Protein AF-A0A938WHE8-F1 (afdb_monomer)

Mean predicted aligned error: 6.0 Å

Nearest PDB structures (foldseek):
  5wh1-assembly1_A  TM=4.948E-01  e=3.386E+00  Homo sapiens
  1ais-assembly1_B  TM=4.614E-01  e=3.201E+00  Pyrococcus woesei
  2x3m-assembly1_A  TM=4.627E-01  e=7.429E+00  Pyrobaculum spherical virus

pLDDT: mean 82.83, std 14.46, range [32.84, 92.44]

Radius of gyration: 11.63 Å; Cα contacts (8 Å, |Δi|>4): 86; chains: 1; bounding box: 35×22×26 Å

Sequence (71 aa):
MKQAIAQGKTLIKDGKSKADAARAIYAVLHDEDKDVIVAAFVEGATLTEKGALTYWYNCKRKMTKSPAAAE

Foldseek 3Di:
DVVLLVQLQVCVVVVHALLVSLLSSCVVCVVPDLVVSLVSSCRRSVADSVRSNVSNVVSVVVVVVDDDDDD

Solvent-accessible surface area (backbone atoms only — not comparable to full-atom values): 3853 Å² total; per-residue (Å²): 111,72,67,30,23,52,52,5,41,51,35,46,72,73,69,46,53,50,66,56,12,36,50,56,25,40,73,71,35,67,89,50,55,69,67,60,42,31,51,36,21,29,73,9,26,72,34,50,71,75,52,19,52,55,49,48,55,52,52,51,53,52,58,78,63,50,87,82,85,89,128

Structure (mmCIF, N/CA/C/O backbone):
data_AF-A0A938WHE8-F1
#
_entry.id   AF-A0A938WHE8-F1
#
loop_
_atom_site.group_PDB
_atom_site.id
_atom_site.type_symbol
_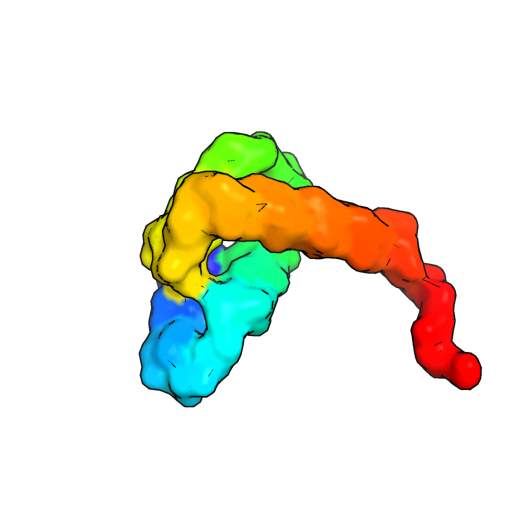atom_site.label_atom_id
_atom_site.label_alt_id
_atom_site.label_comp_id
_atom_site.label_asym_id
_atom_site.label_entity_id
_atom_site.label_seq_id
_atom_site.pdbx_PDB_ins_code
_atom_site.Cartn_x
_atom_site.Cartn_y
_atom_site.Cartn_z
_atom_site.occupancy
_atom_site.B_iso_or_equiv
_atom_site.auth_seq_id
_atom_site.auth_comp_id
_atom_site.auth_asym_id
_atom_site.auth_atom_id
_atom_site.pdbx_PDB_model_num
ATOM 1 N N . MET A 1 1 ? -4.944 -6.574 -9.943 1.00 70.19 1 MET A N 1
ATOM 2 C CA . MET A 1 1 ? -5.417 -6.091 -8.612 1.00 70.19 1 MET A CA 1
ATOM 3 C C . MET A 1 1 ? -5.385 -7.132 -7.471 1.00 70.19 1 MET A C 1
ATOM 5 O O . MET A 1 1 ? -4.638 -6.931 -6.521 1.00 70.19 1 MET A O 1
ATOM 9 N N . LYS A 1 2 ? -6.149 -8.244 -7.513 1.00 81.38 2 LYS A N 1
ATOM 10 C CA . LYS A 1 2 ? -6.328 -9.162 -6.353 1.00 81.38 2 LYS A CA 1
ATOM 11 C C . LYS A 1 2 ? -5.042 -9.824 -5.822 1.00 81.38 2 LYS A C 1
ATOM 13 O O . LYS A 1 2 ? -4.878 -9.940 -4.611 1.00 81.38 2 LYS A O 1
ATOM 18 N N . GLN A 1 3 ? -4.123 -10.227 -6.704 1.00 85.62 3 GLN A N 1
ATOM 19 C CA . GLN A 1 3 ? -2.852 -10.842 -6.290 1.00 85.62 3 GLN A CA 1
ATOM 20 C C . GLN A 1 3 ? -1.950 -9.861 -5.533 1.00 85.62 3 GLN A C 1
ATOM 22 O O . GLN A 1 3 ? -1.391 -10.221 -4.502 1.00 85.62 3 GLN A O 1
ATOM 27 N N . ALA A 1 4 ? -1.872 -8.610 -5.993 1.00 88.38 4 ALA A N 1
ATOM 28 C CA . ALA A 1 4 ? -1.085 -7.570 -5.341 1.00 88.38 4 ALA A CA 1
ATOM 29 C C . ALA A 1 4 ? -1.575 -7.314 -3.905 1.00 88.38 4 ALA A C 1
ATOM 31 O O . ALA A 1 4 ? -0.781 -7.295 -2.969 1.00 88.38 4 ALA A O 1
ATOM 32 N N . ILE A 1 5 ? -2.896 -7.213 -3.716 1.00 89.94 5 ILE A N 1
ATOM 33 C CA . ILE A 1 5 ? -3.521 -7.037 -2.397 1.00 89.94 5 ILE A CA 1
ATOM 34 C C . ILE A 1 5 ? -3.212 -8.221 -1.481 1.00 89.94 5 ILE A C 1
ATOM 36 O O . ILE A 1 5 ? -2.836 -8.018 -0.327 1.00 89.94 5 ILE A O 1
ATOM 40 N N . ALA A 1 6 ? -3.342 -9.451 -1.987 1.00 90.94 6 ALA A N 1
ATOM 41 C CA . ALA A 1 6 ? -3.023 -10.652 -1.222 1.00 90.94 6 ALA A CA 1
ATOM 42 C C . ALA A 1 6 ? -1.551 -10.663 -0.784 1.00 90.94 6 ALA A C 1
ATOM 44 O O . ALA A 1 6 ? -1.274 -10.918 0.385 1.00 90.94 6 ALA A O 1
ATOM 45 N N . GLN A 1 7 ? -0.620 -10.304 -1.675 1.00 89.00 7 GLN A N 1
ATOM 46 C CA . GLN A 1 7 ? 0.794 -10.166 -1.318 1.00 89.00 7 GLN A CA 1
ATOM 47 C C . GLN A 1 7 ? 1.013 -9.096 -0.248 1.00 89.00 7 GLN A C 1
ATOM 49 O O . G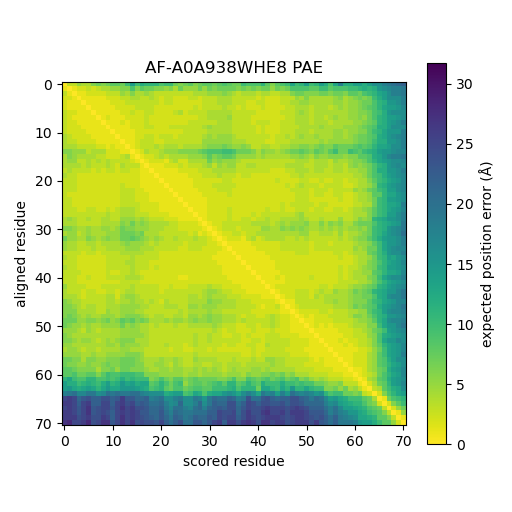LN A 1 7 ? 1.713 -9.357 0.726 1.00 89.00 7 GLN A O 1
ATOM 54 N N . GLY A 1 8 ? 0.382 -7.928 -0.384 1.00 89.69 8 GLY A N 1
ATOM 55 C CA . GLY A 1 8 ? 0.421 -6.883 0.636 1.00 89.69 8 GLY A CA 1
ATOM 56 C C . GLY A 1 8 ? -0.030 -7.394 2.003 1.00 89.69 8 GLY A C 1
ATOM 57 O O . GLY A 1 8 ? 0.712 -7.266 2.976 1.00 89.69 8 GLY A O 1
ATOM 58 N N . LYS A 1 9 ? -1.193 -8.058 2.063 1.00 90.25 9 LYS A N 1
ATOM 59 C CA . LYS A 1 9 ? -1.746 -8.614 3.309 1.00 90.25 9 LYS A CA 1
ATOM 60 C C . LYS A 1 9 ? -0.821 -9.664 3.917 1.00 90.25 9 LYS A C 1
ATOM 62 O O . LYS A 1 9 ? -0.624 -9.653 5.129 1.00 90.25 9 LYS A O 1
ATOM 67 N N . THR A 1 10 ? -0.224 -10.533 3.101 1.00 91.31 10 THR A N 1
ATOM 68 C CA . THR A 1 10 ? 0.758 -11.522 3.567 1.00 91.31 10 THR A CA 1
ATOM 69 C C . THR A 1 10 ? 1.983 -10.846 4.172 1.00 91.31 10 THR A C 1
ATOM 71 O O . THR A 1 10 ? 2.410 -11.237 5.249 1.00 91.31 10 THR A O 1
ATOM 74 N N . LEU A 1 11 ? 2.506 -9.788 3.547 1.00 89.88 11 LEU A N 1
ATOM 75 C CA . LEU A 1 11 ? 3.666 -9.060 4.071 1.00 89.88 11 LEU A CA 1
ATOM 76 C C . LEU A 1 11 ? 3.351 -8.371 5.405 1.00 89.88 11 LEU A C 1
ATOM 78 O O . LEU A 1 11 ? 4.165 -8.432 6.322 1.00 89.88 11 LEU A O 1
ATOM 82 N N . ILE A 1 12 ? 2.167 -7.765 5.539 1.00 89.06 12 ILE A N 1
ATOM 83 C CA . ILE A 1 12 ? 1.707 -7.209 6.822 1.00 89.06 12 ILE A CA 1
ATOM 84 C C . ILE A 1 12 ? 1.570 -8.317 7.874 1.00 89.06 12 ILE A C 1
ATOM 86 O O . ILE A 1 12 ? 1.975 -8.131 9.020 1.00 89.06 12 ILE A O 1
ATOM 90 N N . LYS A 1 13 ? 1.028 -9.478 7.489 1.00 89.00 13 LYS A N 1
ATOM 91 C CA . LYS A 1 13 ? 0.852 -10.635 8.376 1.00 89.00 13 LYS A CA 1
ATOM 92 C C . LYS A 1 13 ? 2.186 -11.234 8.836 1.00 89.00 13 LYS A C 1
ATOM 94 O O . LYS A 1 13 ? 2.283 -11.642 9.987 1.00 89.00 13 LYS A O 1
ATOM 99 N N . ASP A 1 14 ? 3.205 -11.214 7.981 1.00 89.06 14 ASP A N 1
ATOM 100 C CA . ASP A 1 14 ? 4.590 -11.596 8.300 1.00 89.06 14 ASP A CA 1
ATOM 101 C C . ASP A 1 14 ? 5.307 -10.577 9.209 1.00 89.06 14 ASP A C 1
ATOM 103 O O . ASP A 1 14 ? 6.478 -10.755 9.540 1.00 89.06 14 ASP A O 1
ATOM 107 N N . GLY A 1 15 ? 4.639 -9.489 9.608 1.00 88.50 15 GLY A N 1
ATOM 108 C CA . GLY A 1 15 ? 5.218 -8.450 10.460 1.00 88.50 15 GLY A CA 1
ATOM 109 C C . GLY A 1 15 ? 6.104 -7.456 9.709 1.00 88.50 15 GLY A C 1
ATOM 110 O O . GLY A 1 15 ? 6.846 -6.700 10.337 1.00 88.50 15 GLY A O 1
ATOM 111 N N . LYS A 1 16 ? 6.043 -7.421 8.371 1.00 89.25 16 LYS A N 1
ATOM 112 C CA . LYS A 1 16 ? 6.750 -6.400 7.589 1.00 89.25 16 LYS A CA 1
ATOM 113 C C . LYS A 1 16 ? 6.034 -5.057 7.649 1.00 89.25 16 LYS A C 1
ATOM 115 O O . LYS A 1 16 ? 4.854 -4.941 7.982 1.00 89.25 16 LYS A O 1
ATOM 120 N N . SER A 1 17 ? 6.769 -4.012 7.284 1.00 88.19 17 SER A N 1
ATOM 121 C CA . SER A 1 17 ? 6.258 -2.648 7.326 1.00 88.19 17 SER A CA 1
ATOM 122 C C . SER A 1 17 ? 5.204 -2.395 6.249 1.00 88.19 17 SER A C 1
ATOM 124 O O . SER A 1 17 ? 5.261 -2.934 5.142 1.00 88.19 17 SER A O 1
ATOM 126 N N . LYS A 1 18 ? 4.295 -1.451 6.525 1.00 86.12 18 LYS A N 1
ATOM 127 C CA . LYS A 1 18 ? 3.316 -0.950 5.540 1.00 86.12 18 LYS A CA 1
ATOM 128 C C . LYS A 1 18 ? 3.974 -0.454 4.250 1.00 86.12 18 LYS A C 1
ATOM 130 O O . LYS A 1 18 ? 3.415 -0.608 3.170 1.00 86.12 18 LYS A O 1
ATOM 135 N N . ALA A 1 19 ? 5.186 0.090 4.364 1.00 85.50 19 ALA A N 1
ATOM 136 C CA . ALA A 1 19 ? 6.003 0.500 3.230 1.00 85.50 19 ALA A CA 1
ATOM 137 C C . ALA A 1 19 ? 6.409 -0.674 2.324 1.00 85.50 19 ALA A C 1
ATOM 139 O O . ALA A 1 19 ? 6.384 -0.527 1.105 1.00 85.50 19 ALA A O 1
ATOM 140 N N . ASP A 1 20 ? 6.764 -1.829 2.893 1.00 88.25 20 ASP A N 1
ATOM 141 C CA . ASP A 1 20 ? 7.155 -3.014 2.121 1.00 88.25 20 ASP A CA 1
ATOM 142 C C . ASP A 1 20 ? 5.951 -3.640 1.421 1.00 88.25 20 ASP A C 1
ATOM 144 O O . ASP A 1 20 ? 6.030 -3.959 0.235 1.00 88.25 20 ASP A O 1
ATOM 148 N N . ALA A 1 21 ? 4.811 -3.724 2.115 1.00 91.00 21 ALA A N 1
ATOM 149 C CA . ALA A 1 21 ? 3.551 -4.141 1.508 1.00 91.00 21 ALA A CA 1
ATOM 150 C C . ALA A 1 21 ? 3.156 -3.219 0.340 1.00 91.00 21 ALA A C 1
ATOM 152 O O . ALA A 1 21 ? 2.839 -3.704 -0.745 1.00 91.00 21 ALA A O 1
ATOM 153 N N . ALA A 1 22 ? 3.251 -1.895 0.518 1.00 89.12 22 ALA A N 1
ATOM 154 C CA . ALA A 1 22 ? 2.971 -0.925 -0.541 1.00 89.12 22 ALA A CA 1
ATOM 155 C C . ALA A 1 22 ? 3.941 -1.053 -1.727 1.00 89.12 22 ALA A C 1
ATOM 157 O O . ALA A 1 22 ? 3.511 -1.030 -2.872 1.00 89.12 22 ALA A O 1
ATOM 158 N N . ARG A 1 23 ? 5.243 -1.252 -1.498 1.00 88.06 23 ARG A N 1
ATOM 159 C CA . ARG A 1 23 ? 6.206 -1.462 -2.596 1.00 88.06 23 ARG A CA 1
ATOM 160 C C . ARG A 1 23 ? 5.920 -2.736 -3.383 1.00 88.06 23 ARG A C 1
ATOM 162 O O . ARG A 1 23 ? 5.979 -2.703 -4.607 1.00 88.06 23 ARG A O 1
ATOM 169 N N . ALA A 1 24 ? 5.579 -3.829 -2.701 1.00 90.00 24 ALA A N 1
ATOM 170 C CA . ALA A 1 24 ? 5.227 -5.085 -3.356 1.00 90.00 24 ALA A CA 1
ATOM 171 C C . ALA A 1 24 ? 3.945 -4.953 -4.189 1.00 90.00 24 ALA A C 1
ATOM 173 O O . ALA A 1 24 ? 3.911 -5.392 -5.335 1.00 90.00 24 ALA A O 1
ATOM 174 N N . ILE A 1 25 ? 2.920 -4.285 -3.648 1.00 90.56 25 ILE A N 1
ATOM 175 C CA . ILE A 1 25 ? 1.694 -3.976 -4.394 1.00 90.56 25 ILE A CA 1
ATOM 176 C C . ILE A 1 25 ? 2.014 -3.087 -5.604 1.00 90.56 25 ILE A C 1
ATOM 178 O O . ILE A 1 25 ? 1.523 -3.353 -6.700 1.00 90.56 25 ILE A O 1
ATOM 182 N N . TYR A 1 26 ? 2.852 -2.059 -5.423 1.00 89.19 26 TYR A N 1
ATOM 183 C CA . TYR A 1 26 ? 3.238 -1.132 -6.486 1.00 89.19 26 TYR A CA 1
ATOM 184 C C . TYR A 1 26 ? 3.973 -1.848 -7.611 1.00 89.19 26 TYR A C 1
ATOM 186 O O . TYR A 1 26 ? 3.645 -1.635 -8.763 1.00 89.19 26 TYR A O 1
ATOM 194 N N . ALA A 1 27 ? 4.918 -2.735 -7.296 1.00 87.88 27 ALA A N 1
ATOM 195 C CA . ALA A 1 27 ? 5.663 -3.485 -8.305 1.00 87.88 27 ALA A CA 1
ATOM 196 C C . ALA A 1 27 ? 4.738 -4.286 -9.239 1.00 87.88 27 ALA A C 1
ATOM 198 O O . ALA A 1 27 ? 5.007 -4.379 -10.432 1.00 87.88 27 ALA A O 1
ATOM 199 N N . VAL A 1 28 ? 3.622 -4.807 -8.720 1.00 89.19 28 VAL A N 1
ATOM 200 C CA . VAL A 1 28 ? 2.641 -5.573 -9.507 1.00 89.19 28 VAL A CA 1
ATOM 201 C C . VAL A 1 28 ? 1.641 -4.673 -10.238 1.00 89.19 28 VAL A C 1
ATOM 203 O O . VAL A 1 28 ? 1.200 -5.022 -11.326 1.00 89.19 28 VAL A O 1
ATOM 206 N N . LEU A 1 29 ? 1.257 -3.537 -9.648 1.00 88.81 29 LEU A N 1
ATOM 207 C CA . LEU A 1 29 ? 0.225 -2.642 -10.189 1.00 88.81 29 LEU A CA 1
ATOM 208 C C . LEU A 1 29 ? 0.788 -1.356 -10.811 1.00 88.81 29 LEU A C 1
ATOM 210 O O . LEU A 1 29 ? 0.023 -0.440 -11.056 1.00 88.81 29 LEU A O 1
ATOM 214 N N . HIS A 1 30 ? 2.096 -1.232 -11.040 1.00 85.75 30 HIS A N 1
ATOM 215 C CA . HIS A 1 30 ? 2.697 0.025 -11.511 1.00 85.75 30 HIS A CA 1
ATOM 216 C C . HIS A 1 30 ? 2.195 0.481 -12.892 1.00 85.75 30 HIS A C 1
ATOM 218 O O . HIS A 1 30 ? 2.232 1.680 -13.160 1.00 85.75 30 HIS A O 1
ATOM 224 N N . ASP A 1 31 ? 1.724 -0.456 -13.720 1.00 86.31 31 ASP A N 1
ATOM 225 C CA . ASP A 1 31 ? 1.083 -0.218 -15.023 1.00 86.31 31 ASP A CA 1
ATOM 226 C C . ASP A 1 31 ? -0.408 0.147 -14.925 1.00 86.31 31 ASP A C 1
ATOM 228 O O . ASP A 1 31 ? -1.020 0.546 -15.911 1.00 86.31 31 ASP A O 1
ATOM 232 N N . GLU A 1 32 ? -1.013 0.006 -13.746 1.00 88.19 32 GLU A N 1
ATOM 233 C CA . GLU A 1 32 ? -2.431 0.291 -13.529 1.00 88.19 32 GLU A CA 1
ATOM 234 C C . GLU A 1 32 ? -2.663 1.763 -13.176 1.00 88.19 32 GLU A C 1
ATOM 236 O O . GLU A 1 32 ? -1.758 2.515 -12.790 1.00 88.19 32 GLU A O 1
ATOM 241 N N . ASP A 1 33 ? -3.929 2.171 -13.233 1.00 89.12 33 ASP A N 1
ATOM 242 C CA . ASP A 1 33 ? -4.332 3.505 -12.824 1.00 89.12 33 ASP A CA 1
ATOM 243 C C . ASP A 1 33 ? -3.996 3.792 -11.359 1.00 89.12 33 ASP A C 1
ATOM 245 O O . ASP A 1 33 ? -4.087 2.946 -10.461 1.00 89.12 33 ASP A O 1
ATOM 249 N N . LYS A 1 34 ? -3.679 5.062 -11.096 1.00 87.69 34 LYS A N 1
ATOM 250 C CA . LYS A 1 34 ? -3.392 5.568 -9.749 1.00 87.69 34 LYS A CA 1
ATOM 251 C C . LYS A 1 34 ? -4.456 5.135 -8.740 1.00 87.69 34 LYS A C 1
ATOM 253 O O . LYS A 1 34 ? -4.104 4.732 -7.635 1.00 87.69 34 LYS A O 1
ATOM 258 N N . ASP A 1 35 ? -5.731 5.222 -9.103 1.00 89.00 35 ASP A N 1
ATOM 259 C CA . ASP A 1 35 ? -6.828 4.935 -8.180 1.00 89.00 35 ASP A CA 1
ATOM 260 C C . ASP A 1 35 ? -6.933 3.431 -7.866 1.00 89.00 35 ASP A C 1
ATOM 262 O O . ASP A 1 35 ? -7.200 3.061 -6.722 1.00 89.00 35 ASP A O 1
ATOM 266 N N . VAL A 1 36 ? -6.580 2.559 -8.821 1.00 90.12 36 VAL A N 1
ATOM 267 C CA . VAL A 1 36 ? -6.464 1.104 -8.610 1.00 90.12 36 VAL A CA 1
ATOM 268 C C . VAL A 1 36 ? -5.323 0.789 -7.642 1.00 90.12 36 VAL A C 1
ATOM 270 O O . VAL A 1 36 ? -5.488 -0.012 -6.715 1.00 90.12 36 VAL A O 1
ATOM 273 N N . ILE A 1 37 ? -4.173 1.444 -7.809 1.00 90.25 37 ILE A N 1
ATOM 274 C CA . ILE A 1 37 ? -3.011 1.249 -6.935 1.00 90.25 37 ILE A CA 1
ATOM 275 C C . ILE A 1 37 ? -3.298 1.758 -5.516 1.00 90.25 37 ILE A C 1
ATOM 277 O O . ILE A 1 37 ? -2.973 1.089 -4.533 1.00 90.25 37 ILE A O 1
ATOM 281 N N . VAL A 1 38 ? -3.933 2.927 -5.394 1.00 91.31 38 VAL A N 1
ATOM 282 C CA . VAL A 1 38 ? -4.322 3.519 -4.106 1.00 91.31 38 VAL A CA 1
ATOM 283 C C . VAL A 1 38 ? -5.313 2.615 -3.377 1.00 91.31 38 VAL A C 1
ATOM 285 O O . VAL A 1 38 ? -5.093 2.315 -2.202 1.00 91.31 38 VAL A O 1
ATOM 288 N N . ALA A 1 39 ? -6.341 2.108 -4.063 1.00 91.50 39 ALA A N 1
ATOM 289 C CA . ALA A 1 39 ? -7.285 1.153 -3.484 1.00 91.50 39 ALA A CA 1
ATOM 290 C C . ALA A 1 39 ? -6.573 -0.122 -3.001 1.00 91.50 39 ALA A C 1
ATOM 292 O O . ALA A 1 39 ? -6.805 -0.591 -1.884 1.00 91.50 39 ALA A O 1
ATOM 293 N N . ALA A 1 40 ? -5.631 -0.639 -3.794 1.00 91.75 40 ALA A N 1
ATOM 294 C CA . ALA A 1 40 ? -4.854 -1.812 -3.416 1.00 91.75 40 ALA A CA 1
ATOM 295 C C . ALA A 1 40 ? -3.944 -1.566 -2.201 1.00 91.75 40 ALA A C 1
ATOM 297 O O . ALA A 1 40 ? -3.775 -2.466 -1.382 1.00 91.75 40 ALA A O 1
ATOM 298 N N . PHE A 1 41 ? -3.384 -0.367 -2.032 1.00 91.38 41 PHE A N 1
ATOM 299 C CA . PHE A 1 41 ? -2.627 0.007 -0.831 1.00 91.38 41 PHE A CA 1
ATOM 300 C C . PHE A 1 41 ? -3.495 0.098 0.419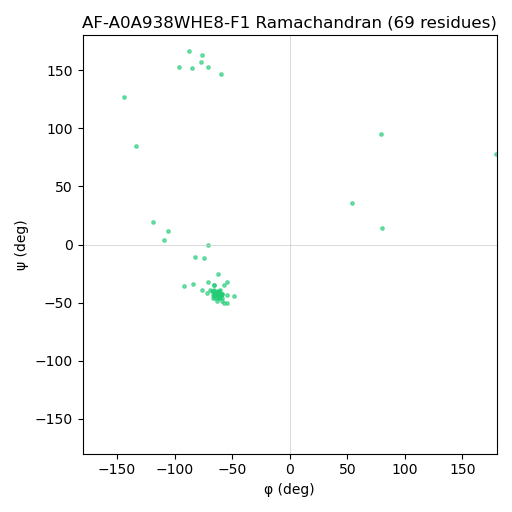 1.00 91.38 41 PHE A C 1
ATOM 302 O O . PHE A 1 41 ? -3.065 -0.332 1.492 1.00 91.38 41 PHE A O 1
ATOM 309 N N . VAL A 1 42 ? -4.703 0.643 0.294 1.00 92.44 42 VAL A N 1
ATOM 310 C CA . VAL A 1 42 ? -5.645 0.724 1.414 1.00 92.44 42 VAL A CA 1
ATOM 311 C C . VAL A 1 42 ? -6.021 -0.680 1.874 1.00 92.44 42 VAL A C 1
ATOM 313 O O . VAL A 1 42 ? -5.894 -1.004 3.056 1.00 92.44 42 VAL A O 1
ATOM 316 N N . GLU A 1 43 ? -6.380 -1.549 0.931 1.00 91.44 43 GLU A N 1
ATOM 317 C CA . GLU A 1 43 ? -6.825 -2.902 1.250 1.00 91.44 43 GLU A CA 1
ATOM 318 C C . GLU A 1 43 ? -5.671 -3.844 1.632 1.00 91.44 43 GLU A C 1
ATOM 320 O O . GLU A 1 43 ? -5.803 -4.678 2.527 1.00 91.44 43 GLU A O 1
ATOM 325 N N . GLY A 1 44 ? -4.535 -3.734 0.942 1.00 88.44 44 GLY A N 1
ATOM 326 C CA . GLY A 1 44 ? -3.408 -4.658 1.045 1.00 88.44 44 GLY A CA 1
ATOM 327 C C . GLY A 1 44 ? -2.356 -4.262 2.075 1.00 88.44 44 GLY A C 1
ATOM 328 O O . GLY A 1 44 ? -1.790 -5.128 2.732 1.00 88.44 44 GLY A O 1
ATOM 329 N N . ALA A 1 45 ? -2.094 -2.966 2.243 1.00 89.50 45 ALA A N 1
ATOM 330 C CA . ALA A 1 45 ? -1.070 -2.456 3.158 1.00 89.50 45 ALA A CA 1
ATOM 331 C C . ALA A 1 45 ? -1.659 -1.758 4.395 1.00 89.50 45 ALA A C 1
ATOM 333 O O . ALA A 1 45 ? -0.902 -1.235 5.218 1.00 89.50 45 ALA A O 1
ATOM 334 N N . THR A 1 46 ? -2.989 -1.753 4.567 1.00 88.25 46 THR A N 1
ATOM 335 C CA . THR A 1 46 ? -3.693 -1.067 5.674 1.00 88.25 46 THR A CA 1
ATOM 336 C C . THR A 1 46 ? -3.318 0.418 5.778 1.00 88.25 46 THR A C 1
ATOM 338 O O . THR A 1 46 ? -3.138 0.981 6.869 1.00 88.25 46 THR A O 1
ATOM 341 N N . LEU A 1 47 ? -3.105 1.042 4.617 1.00 88.06 47 LEU A N 1
ATOM 342 C CA . LEU A 1 47 ? -2.837 2.470 4.501 1.00 88.06 47 LEU A CA 1
ATOM 343 C C . LEU A 1 47 ? -4.159 3.242 4.455 1.00 88.06 47 LEU A C 1
ATOM 345 O O . LEU A 1 47 ? -5.179 2.73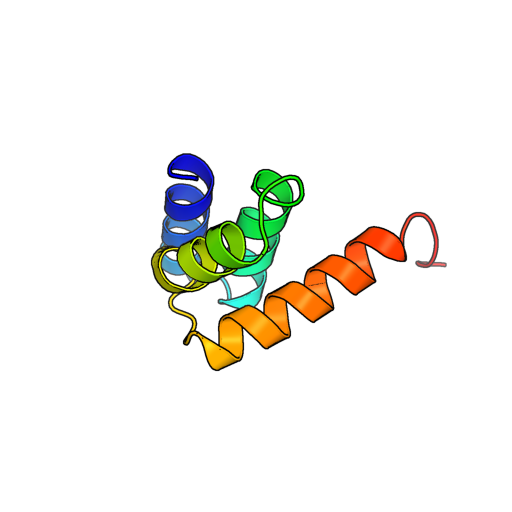9 4.004 1.00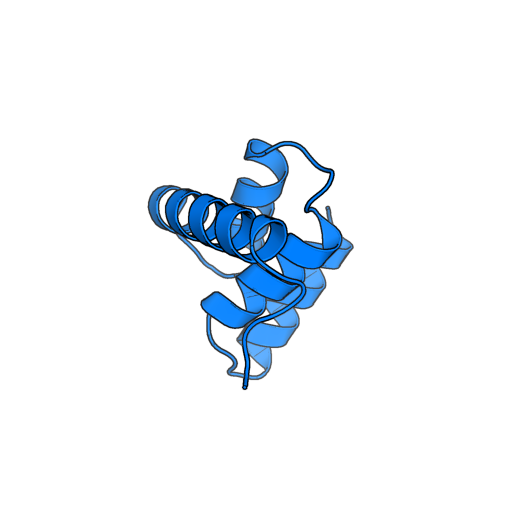 88.06 47 LEU A O 1
ATOM 349 N N . THR A 1 48 ? -4.147 4.485 4.921 1.00 90.31 48 THR A N 1
ATOM 350 C C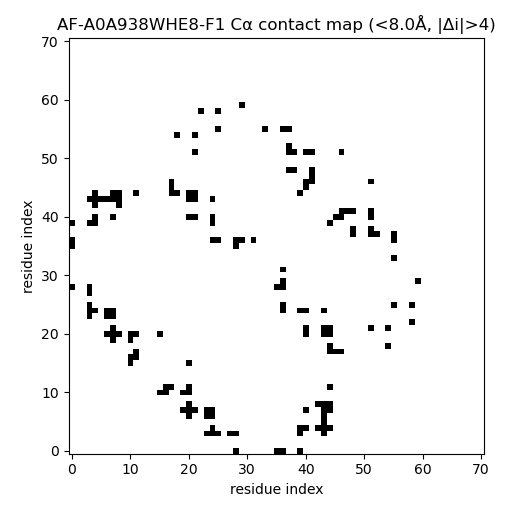A . THR A 1 48 ? -5.258 5.412 4.671 1.00 90.31 48 THR A CA 1
ATOM 351 C C . THR A 1 48 ? -5.161 5.938 3.243 1.00 90.31 48 THR A C 1
ATOM 353 O O . THR A 1 48 ? -4.064 5.974 2.693 1.00 90.31 48 THR A O 1
ATOM 356 N N . GLU A 1 49 ? -6.254 6.411 2.644 1.00 87.25 49 GLU A N 1
ATOM 357 C CA . GLU A 1 49 ? -6.227 6.965 1.276 1.00 87.25 49 GLU A CA 1
ATOM 358 C C . GLU A 1 49 ? -5.185 8.086 1.119 1.00 87.25 49 GLU A C 1
ATOM 360 O O . GLU A 1 49 ? -4.388 8.084 0.180 1.00 87.25 49 GLU A O 1
ATOM 365 N N . LYS A 1 50 ? -5.100 8.999 2.101 1.00 88.06 50 LYS A N 1
ATOM 366 C CA . LYS A 1 50 ? -4.068 10.053 2.131 1.00 88.06 50 LYS A CA 1
ATOM 367 C C . LYS A 1 50 ? -2.646 9.482 2.216 1.00 88.06 50 LYS A C 1
ATOM 369 O O . LYS A 1 50 ? -1.730 9.981 1.557 1.00 88.06 50 LYS A O 1
ATOM 374 N N . GLY A 1 51 ? -2.453 8.427 3.010 1.00 86.94 51 GLY A N 1
ATOM 375 C CA . GLY A 1 51 ? -1.172 7.729 3.113 1.00 86.94 51 GLY A CA 1
ATOM 376 C C . GLY A 1 51 ? -0.805 7.013 1.814 1.00 86.94 51 GLY A C 1
ATOM 377 O O . GLY A 1 51 ? 0.308 7.164 1.319 1.00 86.94 51 GLY A O 1
ATOM 378 N N . ALA A 1 52 ? -1.756 6.298 1.220 1.00 89.56 52 ALA A N 1
ATOM 379 C CA . ALA A 1 52 ? -1.604 5.562 -0.027 1.00 89.56 52 ALA A CA 1
ATOM 380 C C . ALA A 1 52 ? -1.194 6.478 -1.190 1.00 89.56 52 ALA A C 1
ATOM 382 O O . ALA A 1 52 ? -0.261 6.144 -1.917 1.00 89.56 52 ALA A O 1
ATOM 383 N N . LEU A 1 53 ? -1.794 7.668 -1.312 1.00 89.50 53 LEU A N 1
ATOM 384 C CA . LEU A 1 53 ? -1.395 8.675 -2.306 1.00 89.50 53 LEU A CA 1
ATOM 385 C C . LEU A 1 53 ? 0.064 9.121 -2.140 1.00 89.50 53 LEU A C 1
ATOM 387 O O . LEU 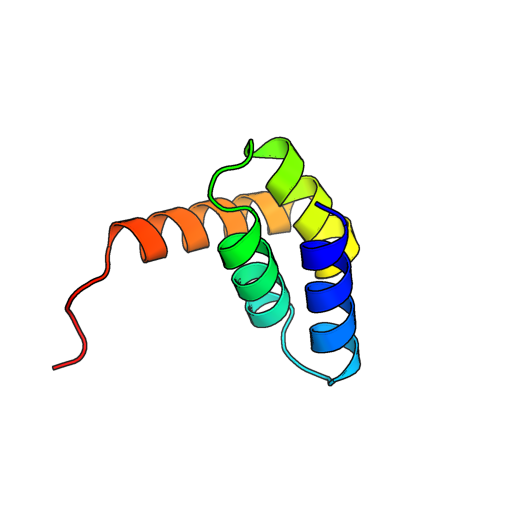A 1 53 ? 0.814 9.205 -3.116 1.00 89.50 53 LEU A O 1
ATOM 391 N N . THR A 1 54 ? 0.486 9.361 -0.898 1.00 89.50 54 THR A N 1
ATOM 392 C CA . THR A 1 54 ? 1.868 9.755 -0.579 1.00 89.50 54 THR A CA 1
ATOM 393 C C . THR A 1 54 ? 2.859 8.644 -0.939 1.00 89.50 54 THR A C 1
ATOM 395 O O . THR A 1 54 ? 3.905 8.904 -1.545 1.00 89.50 54 THR A O 1
ATOM 398 N N . TYR A 1 55 ? 2.516 7.395 -0.609 1.00 87.00 55 TYR A N 1
ATOM 399 C CA . TYR A 1 55 ? 3.319 6.218 -0.940 1.00 87.00 55 TYR A CA 1
ATOM 400 C C . TYR A 1 55 ? 3.373 5.956 -2.444 1.00 87.00 55 TYR A C 1
ATOM 402 O O . TYR A 1 55 ? 4.449 5.648 -2.951 1.00 87.00 55 TYR A O 1
ATOM 410 N N . TRP A 1 56 ? 2.266 6.132 -3.165 1.00 89.94 56 TRP A N 1
ATOM 411 C CA . TRP A 1 56 ? 2.218 6.004 -4.622 1.00 89.94 56 TRP A CA 1
ATOM 412 C C . TRP A 1 56 ? 3.179 6.982 -5.292 1.00 89.94 56 TRP A C 1
ATOM 414 O O . TRP A 1 56 ? 4.010 6.574 -6.102 1.00 89.94 56 TRP A O 1
ATOM 424 N N . TYR A 1 57 ? 3.139 8.255 -4.889 1.00 86.88 57 TYR A N 1
ATOM 425 C CA . TYR A 1 57 ? 4.026 9.276 -5.444 1.00 86.88 57 TYR A CA 1
ATOM 426 C C . TYR A 1 57 ? 5.503 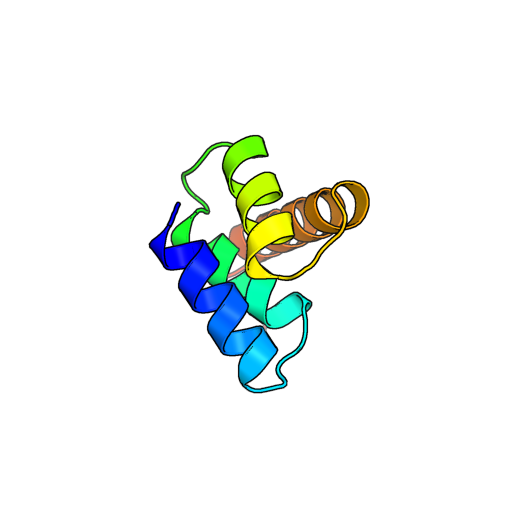8.955 -5.171 1.00 86.88 57 TYR A C 1
ATOM 428 O O . TYR A 1 57 ? 6.347 9.096 -6.056 1.00 86.88 57 TYR A O 1
ATOM 436 N N . ASN A 1 58 ? 5.813 8.463 -3.967 1.00 85.62 58 ASN A N 1
ATOM 437 C CA . ASN A 1 58 ? 7.159 8.017 -3.601 1.00 85.62 58 ASN A CA 1
ATOM 438 C C . ASN A 1 58 ? 7.624 6.801 -4.413 1.00 85.62 58 ASN A C 1
ATOM 440 O O . ASN A 1 58 ? 8.753 6.795 -4.905 1.00 85.62 58 ASN A O 1
ATOM 444 N N . CYS A 1 59 ? 6.771 5.784 -4.562 1.00 83.69 59 CYS A N 1
ATOM 445 C CA . CYS A 1 59 ? 7.092 4.574 -5.318 1.00 83.69 59 CYS A CA 1
ATOM 446 C C . CYS A 1 59 ? 7.293 4.895 -6.800 1.00 83.69 59 CYS A C 1
ATOM 448 O O . CYS A 1 59 ? 8.302 4.482 -7.367 1.00 83.69 59 CYS A O 1
ATOM 450 N N . LYS A 1 60 ? 6.426 5.732 -7.384 1.00 83.69 60 LYS A N 1
ATOM 451 C CA . LYS A 1 60 ? 6.567 6.231 -8.756 1.00 83.69 60 LYS A CA 1
ATOM 452 C C . LYS A 1 60 ? 7.895 6.947 -8.960 1.00 83.69 60 LYS A C 1
ATOM 454 O O . LYS A 1 60 ? 8.642 6.594 -9.866 1.00 83.69 60 LYS A O 1
ATOM 459 N N . ARG A 1 61 ? 8.236 7.894 -8.076 1.00 80.06 61 ARG A N 1
ATOM 460 C CA . ARG A 1 61 ? 9.510 8.630 -8.149 1.00 80.06 61 ARG A CA 1
ATOM 461 C C . ARG A 1 61 ? 10.726 7.712 -8.059 1.00 80.06 61 ARG A C 1
ATOM 463 O O . ARG A 1 61 ? 11.683 7.926 -8.797 1.00 80.06 61 ARG A O 1
ATOM 470 N N . LYS A 1 62 ? 10.704 6.719 -7.165 1.00 71.25 62 LYS A N 1
ATOM 471 C CA . LYS A 1 62 ? 11.804 5.755 -7.011 1.00 71.25 62 LYS A CA 1
ATOM 472 C C . LYS A 1 62 ? 11.929 4.815 -8.210 1.00 71.25 62 LYS A C 1
ATOM 474 O O . LYS A 1 62 ? 13.048 4.569 -8.637 1.00 71.25 62 LYS A O 1
ATOM 479 N N . MET A 1 63 ? 10.814 4.360 -8.782 1.00 67.62 63 MET A N 1
ATOM 480 C CA . MET A 1 63 ? 10.808 3.510 -9.980 1.00 67.62 63 MET A CA 1
ATOM 481 C C . MET A 1 63 ? 11.345 4.263 -11.205 1.00 67.62 63 MET A C 1
ATOM 483 O O . MET A 1 63 ? 12.132 3.724 -11.968 1.00 67.62 63 MET A O 1
ATOM 487 N N . THR A 1 64 ? 10.998 5.547 -11.355 1.00 61.12 64 THR A N 1
ATOM 488 C CA . THR A 1 64 ? 11.529 6.397 -12.437 1.00 61.12 64 THR A CA 1
ATOM 489 C C . THR A 1 64 ? 12.982 6.837 -12.228 1.00 61.12 64 THR A C 1
ATOM 491 O O . THR A 1 64 ? 13.572 7.411 -13.137 1.00 61.12 64 THR A O 1
ATOM 494 N N . LYS A 1 65 ? 13.554 6.633 -11.031 1.00 54.09 65 LYS A N 1
ATOM 495 C CA . LYS A 1 65 ? 14.889 7.133 -10.651 1.00 54.09 65 LYS A CA 1
ATOM 496 C C . LYS A 1 65 ? 15.893 6.024 -10.292 1.00 54.09 65 LYS A C 1
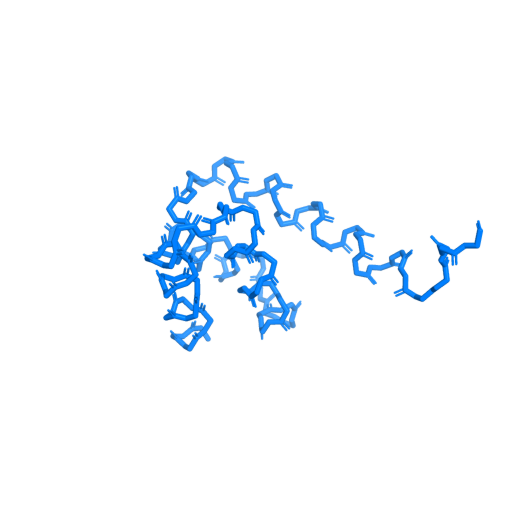ATOM 498 O O . LYS A 1 65 ? 16.903 6.333 -9.676 1.00 54.09 65 LYS A O 1
ATOM 503 N N . SER A 1 66 ? 15.662 4.777 -10.707 1.00 43.28 66 SER A N 1
ATOM 504 C CA . SER A 1 66 ? 16.712 3.744 -10.761 1.00 43.28 66 SER A CA 1
ATOM 505 C C . SER A 1 66 ? 16.473 2.842 -11.976 1.00 43.28 66 SER A C 1
ATOM 507 O O . SER A 1 66 ? 15.361 2.348 -12.143 1.00 43.28 66 SER A O 1
ATOM 509 N N . PRO A 1 67 ? 17.483 2.648 -12.839 1.00 44.56 67 PRO A N 1
ATOM 510 C CA . PRO A 1 67 ? 18.743 2.015 -12.465 1.00 44.56 67 PRO A CA 1
ATOM 511 C C . PRO A 1 67 ? 19.831 3.042 -12.129 1.00 44.56 67 PRO A C 1
ATOM 513 O O . PRO A 1 67 ? 19.824 4.141 -12.665 1.00 44.56 67 PRO A O 1
ATOM 516 N N . ALA A 1 68 ? 20.776 2.643 -11.275 1.00 46.38 68 ALA A N 1
ATOM 517 C CA . ALA A 1 68 ? 21.979 3.377 -10.861 1.00 46.38 68 ALA A CA 1
ATOM 518 C C . ALA A 1 68 ? 21.802 4.482 -9.797 1.00 46.38 68 ALA A C 1
ATOM 520 O O . ALA A 1 68 ? 21.521 5.635 -10.104 1.00 46.38 68 ALA A O 1
ATOM 521 N N . ALA A 1 69 ? 22.036 4.109 -8.533 1.00 41.66 69 ALA A N 1
ATOM 522 C CA . ALA A 1 69 ? 22.898 4.844 -7.594 1.00 41.66 69 ALA A CA 1
ATOM 523 C C . ALA A 1 69 ? 22.896 4.119 -6.235 1.00 41.66 69 ALA A C 1
ATOM 525 O O . ALA A 1 69 ? 22.194 4.496 -5.296 1.00 41.66 69 ALA A O 1
ATOM 526 N N . ALA A 1 70 ? 23.653 3.030 -6.173 1.00 36.03 70 ALA A N 1
ATOM 527 C CA . ALA A 1 70 ? 24.303 2.574 -4.954 1.00 36.03 70 ALA A CA 1
ATOM 528 C C . ALA A 1 70 ? 25.739 2.255 -5.378 1.00 36.03 70 ALA A C 1
ATOM 530 O O . ALA A 1 70 ? 26.031 1.137 -5.792 1.00 36.03 70 ALA A O 1
ATOM 531 N N . GLU A 1 71 ? 26.562 3.298 -5.383 1.00 32.84 71 GLU A N 1
ATOM 532 C CA . GLU A 1 71 ? 28.022 3.248 -5.327 1.00 32.84 71 GLU A CA 1
ATOM 533 C C . GLU A 1 71 ? 28.443 4.243 -4.242 1.00 32.84 71 GLU A C 1
ATOM 535 O O . GLU A 1 71 ? 27.808 5.328 -4.188 1.00 32.84 71 GLU A O 1
#

Secondary structure (DSSP, 8-state):
-HHHHHHHHHHHHTT--HHHHHHHHHHHHTTS-HHHHHHHHHHHH---HHHHHHHHHHHHHHHTT-S----